Protein AF-A0A317UEW0-F1 (afdb_monomer)

Radius of gyration: 13.84 Å; Cα contacts (8 Å, |Δi|>4): 132; chain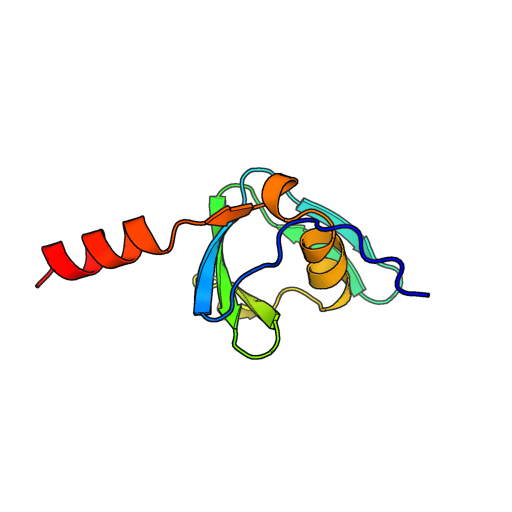s: 1; bounding box: 44×27×36 Å

Mean predicted aligned error: 6.74 Å

Secondary structure (DSSP, 8-state):
-------PPPPTT-EEEESS-EEEEETTTEEEEE-TT-EEEE-TTS-EEETTTTEEPPHHHHHHHHHSHHHHEEE-HHHHHHHHHHT-

Nearest PDB structures (foldseek):
  1x6b-assembly1_A  TM=4.608E-01  e=2.962E-01  Homo sapiens
  6a9c-assembly1_A  TM=5.542E-01  e=1.830E+00  Entamoeba histolytica
  5xgg-assembly6_F  TM=4.903E-01  e=1.627E+00  Entamoeba histolytica
  5xgg-assembly1_A  TM=5.047E-01  e=1.726E+00  Entamoeba histolytica
  2jxb-assembly1_A  TM=3.859E-01  e=1.941E+00  unclassified

Foldseek 3Di:
DDPDDDAPADDAQFKKFWQAWDWDQDPVPGIDIDHGGFIWHQHPVRWTAGPPVRDTDDPVSSVVCRSHVVNTIDGCRVVVVVVVVVVD

Solvent-accessible surface area (backbone atoms only — not comparable to full-atom values): 5265 Å² total; per-residue (Å²): 134,86,89,71,78,95,50,65,73,82,56,66,74,34,33,33,29,26,70,43,69,45,76,48,80,38,97,93,80,43,78,47,76,44,59,52,67,44,49,28,33,24,36,88,85,70,45,40,35,27,73,84,79,72,44,70,56,55,68,72,59,44,53,59,41,46,63,47,30,78,75,42,41,41,84,44,42,69,63,54,53,50,57,58,56,76,77,106

Sequence (88 aa):
MSLFGNFGCMECNHIYEFKCDFDAYLCGVGRVQVGKGAVCECRSNGSLYFLNSKNYLPYEAVQLIAANPVEYLNDITAMLQDIRKEKK

pLDDT: mean 84.48, std 16.86, range [32.44, 95.94]

Structure (mmCIF, N/CA/C/O backbone):
data_AF-A0A317UEW0-F1
#
_entry.id   AF-A0A317UEW0-F1
#
loop_
_atom_site.group_PDB
_atom_site.id
_atom_site.type_symbol
_atom_site.label_atom_id
_atom_site.label_alt_id
_atom_site.label_comp_id
_atom_site.label_asym_id
_atom_site.label_entity_id
_atom_site.label_seq_id
_atom_site.pdbx_PDB_ins_code
_atom_site.Cartn_x
_atom_site.Cartn_y
_atom_site.Cartn_z
_atom_site.occupancy
_atom_site.B_iso_or_equiv
_atom_site.auth_seq_id
_atom_site.auth_comp_id
_atom_site.auth_asym_id
_atom_site.auth_atom_id
_atom_site.pdbx_PDB_model_num
ATOM 1 N N . MET A 1 1 ? 29.229 6.070 -3.195 1.00 32.44 1 MET A N 1
ATOM 2 C CA . MET A 1 1 ? 28.607 7.342 -3.617 1.00 32.44 1 MET A CA 1
ATOM 3 C C . MET A 1 1 ? 27.112 7.112 -3.677 1.00 32.44 1 MET A C 1
ATOM 5 O O . MET A 1 1 ? 26.669 6.259 -4.432 1.00 32.44 1 MET A O 1
ATOM 9 N N . SER A 1 2 ? 26.380 7.768 -2.787 1.00 34.03 2 SER A N 1
ATOM 10 C CA . SER A 1 2 ? 24.953 7.566 -2.547 1.00 34.03 2 SER A CA 1
ATOM 11 C C . SER A 1 2 ? 24.129 8.203 -3.670 1.00 34.03 2 SER A C 1
ATOM 13 O O . SER A 1 2 ? 24.153 9.419 -3.826 1.00 34.03 2 SER A O 1
ATOM 15 N N . LEU A 1 3 ? 23.415 7.389 -4.452 1.00 36.91 3 LEU A N 1
ATOM 16 C CA . LEU A 1 3 ? 22.455 7.825 -5.476 1.00 36.91 3 LEU A CA 1
ATOM 17 C C . LEU A 1 3 ? 21.030 7.840 -4.906 1.00 36.91 3 LEU A C 1
ATOM 19 O O . LEU A 1 3 ? 20.137 7.193 -5.436 1.00 36.91 3 LEU A O 1
ATOM 23 N N . PHE A 1 4 ? 20.810 8.567 -3.815 1.00 39.94 4 PHE A N 1
ATOM 24 C CA . PHE A 1 4 ? 19.453 8.834 -3.343 1.00 39.94 4 PHE A CA 1
ATOM 25 C C . PHE A 1 4 ? 19.293 10.338 -3.196 1.00 39.94 4 PHE A C 1
ATOM 27 O O . PHE A 1 4 ? 19.541 10.929 -2.147 1.00 39.94 4 PHE A O 1
ATOM 34 N N . GLY A 1 5 ? 18.958 10.953 -4.333 1.00 34.22 5 GLY A N 1
ATOM 35 C CA . GLY A 1 5 ? 18.351 12.271 -4.360 1.00 34.22 5 GLY A CA 1
ATOM 36 C C . GLY A 1 5 ? 17.089 12.254 -3.503 1.00 34.22 5 GLY A C 1
ATOM 37 O O . GLY A 1 5 ? 16.357 11.270 -3.457 1.00 34.22 5 GLY A O 1
ATOM 38 N N . ASN A 1 6 ? 16.904 13.347 -2.785 1.00 42.97 6 ASN A N 1
ATOM 39 C CA . ASN A 1 6 ? 15.884 13.585 -1.783 1.00 42.97 6 ASN A CA 1
ATOM 40 C C . ASN A 1 6 ? 14.478 13.604 -2.430 1.00 42.97 6 ASN A C 1
ATOM 42 O O . ASN A 1 6 ? 13.994 14.664 -2.820 1.00 42.97 6 ASN A O 1
ATOM 46 N N . PHE A 1 7 ? 13.845 12.440 -2.592 1.00 40.38 7 PHE A N 1
ATOM 47 C CA . PHE A 1 7 ? 12.430 12.293 -2.953 1.00 40.38 7 PHE A CA 1
ATOM 48 C C . PHE A 1 7 ? 11.698 11.763 -1.717 1.00 40.38 7 PHE A C 1
ATOM 50 O O . PHE A 1 7 ? 12.177 10.823 -1.088 1.00 40.38 7 PHE A O 1
ATOM 57 N N . GLY A 1 8 ? 10.619 12.444 -1.310 1.00 52.88 8 GLY A N 1
ATOM 58 C CA . GLY A 1 8 ? 10.000 12.301 0.014 1.00 52.88 8 GLY A CA 1
ATOM 59 C C . GLY A 1 8 ? 9.819 10.845 0.433 1.00 52.88 8 GLY A C 1
ATOM 60 O O . GLY A 1 8 ? 9.328 10.041 -0.342 1.00 52.88 8 GLY A O 1
ATOM 61 N N . CYS A 1 9 ? 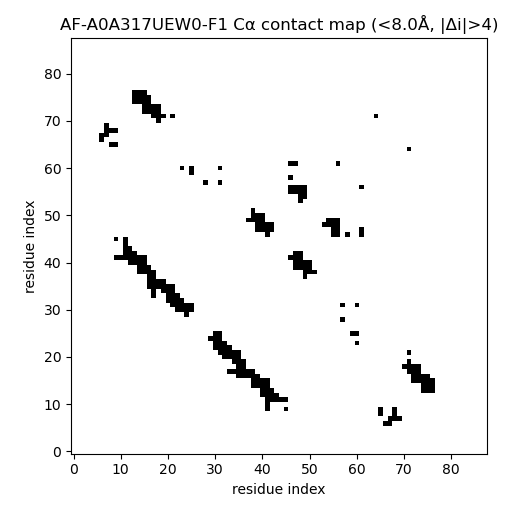10.247 10.489 1.638 1.00 66.75 9 CYS A N 1
ATOM 62 C CA . CYS A 1 9 ? 10.043 9.151 2.174 1.00 66.75 9 CYS A CA 1
ATOM 63 C C . CYS A 1 9 ? 8.609 9.001 2.699 1.00 66.75 9 CYS A C 1
ATOM 65 O O . CYS A 1 9 ? 8.031 9.947 3.232 1.00 66.75 9 CYS A O 1
ATOM 67 N N . MET A 1 10 ? 8.032 7.804 2.569 1.00 85.88 10 MET A N 1
ATOM 68 C CA . MET A 1 10 ? 6.839 7.452 3.341 1.00 85.88 10 MET A CA 1
ATOM 69 C C . MET A 1 10 ? 7.224 7.333 4.819 1.00 85.88 10 MET A C 1
A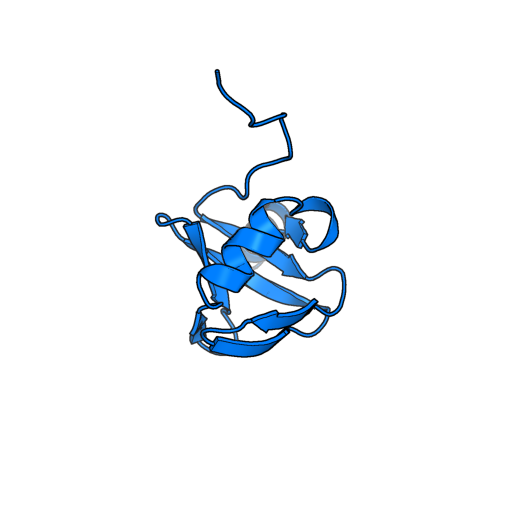TOM 71 O O . MET A 1 10 ? 8.122 6.567 5.169 1.00 85.88 10 MET A O 1
ATOM 75 N N . GLU A 1 11 ? 6.534 8.073 5.676 1.00 88.31 11 GLU A N 1
ATOM 76 C CA . GLU A 1 11 ? 6.731 8.070 7.122 1.00 88.31 11 GLU A CA 1
ATOM 77 C C . GLU A 1 11 ? 6.068 6.844 7.758 1.00 88.31 11 GLU A C 1
ATOM 79 O O . GLU A 1 11 ? 4.972 6.417 7.383 1.00 88.31 11 GLU A O 1
ATOM 84 N N . CYS A 1 12 ? 6.739 6.250 8.742 1.00 89.12 12 CYS A N 1
ATOM 85 C CA . CYS A 1 12 ? 6.207 5.092 9.455 1.00 89.12 12 CYS A CA 1
ATOM 86 C C . CYS A 1 12 ? 5.043 5.491 10.373 1.00 89.12 12 CYS A C 1
ATOM 88 O O . CYS A 1 12 ? 5.075 6.519 11.043 1.00 89.12 12 CYS A O 1
ATOM 90 N N . ASN A 1 13 ? 4.045 4.615 10.473 1.00 89.19 13 ASN A N 1
ATOM 91 C CA . ASN A 1 13 ? 2.788 4.795 11.211 1.00 89.19 13 ASN A CA 1
ATOM 92 C C . ASN A 1 13 ? 1.904 5.943 10.694 1.00 89.19 13 ASN A C 1
ATOM 94 O O . ASN A 1 13 ? 0.974 6.365 11.385 1.00 89.19 13 ASN A O 1
ATOM 98 N N . HIS A 1 14 ? 2.177 6.437 9.486 1.00 93.31 14 HIS A N 1
ATOM 99 C CA . HIS A 1 14 ? 1.320 7.393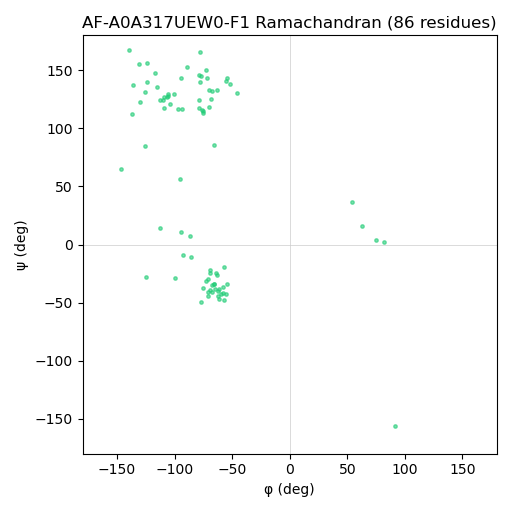 8.800 1.00 93.31 14 HIS A CA 1
ATOM 100 C C . HIS A 1 14 ? 0.267 6.674 7.960 1.00 93.31 14 HIS A C 1
ATOM 102 O O . HIS A 1 14 ? 0.450 5.536 7.512 1.00 93.31 14 HIS A O 1
ATOM 108 N N . ILE A 1 15 ? -0.861 7.351 7.772 1.00 94.06 15 ILE A N 1
ATOM 109 C CA . ILE A 1 15 ? -1.980 6.871 6.973 1.00 94.06 15 ILE A CA 1
ATOM 110 C C . ILE A 1 15 ? -2.013 7.663 5.674 1.00 94.06 15 ILE A C 1
ATOM 112 O O . ILE A 1 15 ? -2.065 8.893 5.677 1.00 94.06 15 ILE A O 1
ATOM 116 N N . TYR A 1 16 ? -2.023 6.927 4.572 1.00 94.75 16 TYR A N 1
ATOM 117 C CA . TYR A 1 16 ? -1.998 7.455 3.225 1.00 94.75 16 TYR A CA 1
ATOM 118 C C . TYR A 1 16 ? -3.265 7.087 2.462 1.00 94.75 16 TYR A C 1
ATOM 120 O O . TYR A 1 16 ? -3.836 6.011 2.648 1.00 94.75 16 TYR A O 1
ATOM 128 N N . GLU A 1 17 ? -3.678 7.977 1.571 1.00 95.12 17 GLU A N 1
ATOM 129 C CA . GLU A 1 17 ? -4.729 7.743 0.586 1.00 95.12 17 GLU A CA 1
ATOM 130 C C . GLU A 1 17 ? -4.141 7.794 -0.827 1.00 95.12 17 GLU A C 1
ATOM 132 O O . GLU A 1 17 ? -3.379 8.703 -1.158 1.00 95.12 17 GLU A O 1
ATOM 137 N N . PHE A 1 18 ? -4.518 6.842 -1.680 1.00 95.12 18 PHE A N 1
ATOM 138 C CA . PHE A 1 18 ? -4.117 6.831 -3.085 1.00 95.12 18 PHE A CA 1
ATOM 139 C C . PHE A 1 18 ? -4.809 7.953 -3.880 1.00 95.12 18 PHE A C 1
ATOM 141 O O . PHE A 1 18 ? -6.033 7.967 -4.029 1.00 95.12 18 PHE A O 1
ATOM 148 N N . LYS A 1 19 ? -4.018 8.877 -4.439 1.00 94.94 19 LYS A N 1
ATOM 149 C CA . LYS A 1 19 ? -4.461 10.016 -5.270 1.00 94.94 19 LYS A CA 1
ATOM 150 C C . LYS A 1 19 ? -5.038 9.594 -6.619 1.00 94.94 19 LYS A C 1
ATOM 152 O O . LYS A 1 19 ? -5.942 10.248 -7.148 1.00 94.94 19 LYS A O 1
ATOM 157 N N . CYS A 1 20 ? -4.485 8.530 -7.183 1.00 94.31 20 CYS A N 1
ATOM 158 C CA . CYS A 1 20 ? -4.788 7.988 -8.499 1.00 94.31 20 CYS A CA 1
ATOM 159 C C . CYS A 1 20 ? -4.809 6.458 -8.441 1.00 94.31 20 CYS A C 1
ATOM 161 O O . CYS A 1 20 ? -4.389 5.858 -7.449 1.00 94.31 20 CYS A O 1
ATOM 163 N N . ASP A 1 21 ? -5.324 5.837 -9.498 1.00 94.81 21 ASP A N 1
ATOM 164 C CA . ASP A 1 21 ? -5.242 4.392 -9.658 1.00 94.81 21 ASP A CA 1
ATOM 165 C C . ASP A 1 21 ? -3.782 3.976 -9.875 1.00 94.81 21 ASP A C 1
ATOM 167 O O . ASP A 1 21 ? -3.070 4.549 -10.701 1.00 94.81 21 ASP A O 1
ATOM 171 N N . PHE A 1 22 ? -3.340 2.966 -9.134 1.00 94.31 22 PHE A N 1
ATOM 172 C CA . PHE A 1 22 ? -2.040 2.331 -9.309 1.00 94.31 22 PHE A CA 1
ATOM 173 C C . PHE A 1 22 ? -2.247 0.987 -10.002 1.00 94.31 22 PHE A C 1
ATOM 175 O O . PHE A 1 22 ? -2.950 0.126 -9.479 1.00 94.31 22 PHE A O 1
ATOM 182 N N . ASP A 1 23 ? -1.635 0.801 -11.168 1.00 94.88 23 ASP A N 1
ATOM 183 C CA . ASP A 1 23 ? -1.687 -0.442 -11.938 1.00 94.88 23 ASP A CA 1
ATOM 184 C C . ASP A 1 23 ? -0.291 -0.752 -12.470 1.00 94.88 23 ASP A C 1
ATOM 186 O O . ASP A 1 23 ? 0.250 -0.021 -13.301 1.00 94.88 23 ASP A O 1
ATOM 190 N N . ALA A 1 24 ? 0.313 -1.819 -11.957 1.00 93.06 24 ALA A N 1
ATOM 191 C CA . ALA A 1 24 ? 1.660 -2.221 -12.324 1.00 93.06 24 ALA A CA 1
ATOM 192 C C . ALA A 1 24 ? 1.729 -3.730 -12.548 1.00 93.06 24 ALA A C 1
ATOM 194 O O . ALA A 1 24 ? 1.199 -4.517 -11.764 1.00 93.06 24 ALA A O 1
ATOM 195 N N . TYR A 1 25 ? 2.434 -4.143 -13.601 1.00 94.62 25 TYR A N 1
ATOM 196 C CA . TYR A 1 25 ? 2.784 -5.543 -13.814 1.00 94.62 25 TYR A CA 1
ATOM 197 C C . TYR A 1 25 ? 4.199 -5.806 -13.298 1.00 94.62 25 TYR A C 1
ATOM 199 O O . TYR A 1 25 ? 5.168 -5.240 -13.800 1.00 94.62 25 TYR A O 1
ATOM 207 N N . LEU A 1 26 ? 4.317 -6.668 -12.292 1.00 92.19 26 LEU A N 1
ATOM 208 C CA . LEU A 1 26 ? 5.567 -6.974 -11.603 1.00 92.19 26 LEU A CA 1
ATOM 209 C C . LEU A 1 26 ? 5.958 -8.419 -11.900 1.00 92.19 26 LEU A C 1
ATOM 211 O O . LEU A 1 26 ? 5.187 -9.335 -11.626 1.00 92.19 26 LEU A O 1
ATOM 215 N N . CYS A 1 27 ? 7.164 -8.648 -12.420 1.00 86.25 27 CYS A N 1
ATOM 216 C CA . CYS A 1 27 ? 7.584 -9.971 -12.902 1.00 86.25 27 CYS A CA 1
ATOM 217 C C . CYS A 1 27 ? 7.448 -11.103 -11.863 1.00 86.25 27 CYS A C 1
ATOM 219 O O . CYS A 1 27 ? 7.148 -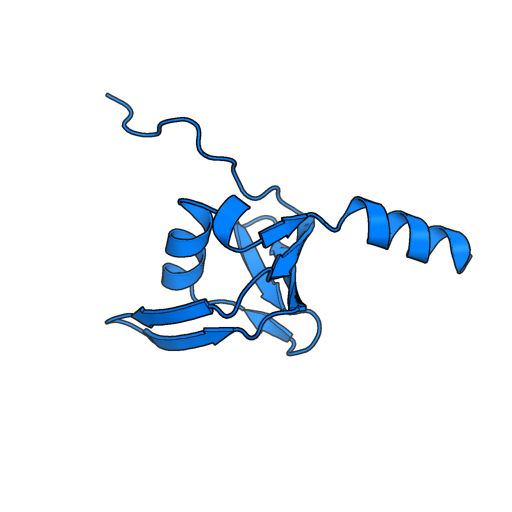12.229 -12.246 1.00 86.25 27 CYS A O 1
ATOM 221 N N . GLY A 1 28 ? 7.657 -10.818 -10.571 1.00 87.50 28 GLY A N 1
ATOM 222 C CA . GLY A 1 28 ? 7.577 -11.807 -9.483 1.00 87.50 28 GLY A CA 1
ATOM 223 C C . GLY A 1 28 ? 6.215 -11.921 -8.789 1.00 87.50 28 GLY A C 1
ATOM 224 O O . GLY A 1 28 ? 6.023 -12.827 -7.985 1.00 87.50 28 GLY A O 1
ATOM 225 N N . VAL A 1 29 ? 5.274 -11.019 -9.083 1.00 90.00 29 VAL A N 1
ATOM 226 C CA . VAL A 1 29 ? 3.995 -10.898 -8.351 1.00 90.00 29 VAL A CA 1
ATOM 227 C C . VAL A 1 29 ? 2.785 -10.987 -9.288 1.00 90.00 29 VAL A C 1
ATOM 229 O O . VAL A 1 29 ? 1.715 -11.434 -8.884 1.00 90.00 29 VAL A O 1
ATOM 232 N N . GLY A 1 30 ? 2.942 -10.596 -10.552 1.00 93.25 30 GLY A N 1
ATOM 233 C CA . GLY A 1 30 ? 1.856 -10.410 -11.508 1.00 93.25 30 GLY A CA 1
ATOM 234 C C . GLY A 1 30 ? 1.336 -8.971 -11.512 1.00 93.25 30 GLY A C 1
ATOM 235 O O . GLY A 1 30 ? 2.053 -8.029 -11.171 1.00 93.25 30 GLY A O 1
ATOM 236 N N . ARG A 1 31 ? 0.083 -8.787 -11.938 1.00 94.69 31 ARG A N 1
ATOM 237 C CA . ARG A 1 31 ? -0.562 -7.469 -11.983 1.00 94.69 31 ARG A CA 1
ATOM 238 C C . ARG A 1 31 ? -1.038 -7.063 -10.588 1.00 94.69 31 ARG A C 1
ATOM 240 O O . ARG A 1 31 ? -1.829 -7.775 -9.976 1.00 94.69 31 ARG A O 1
ATOM 247 N N . VAL A 1 32 ? -0.599 -5.902 -10.118 1.00 94.88 32 VAL A N 1
ATOM 248 C CA . VAL A 1 32 ? -1.030 -5.280 -8.864 1.00 94.88 32 VAL A CA 1
ATOM 249 C C . VAL A 1 32 ? -1.856 -4.052 -9.203 1.00 94.88 32 VAL A C 1
ATOM 251 O O . VAL A 1 32 ? -1.376 -3.166 -9.905 1.00 94.88 32 VAL A O 1
ATOM 254 N N . GLN A 1 33 ? -3.085 -4.005 -8.692 1.00 94.81 33 GLN A N 1
ATOM 255 C CA . GLN A 1 33 ? -4.004 -2.893 -8.903 1.00 94.81 33 GLN A CA 1
ATOM 256 C C . GLN A 1 33 ? -4.493 -2.345 -7.565 1.00 94.81 33 GLN A C 1
ATOM 258 O O . GLN A 1 33 ? -4.940 -3.103 -6.703 1.00 94.81 33 GLN A O 1
ATOM 263 N N . VAL A 1 34 ? -4.433 -1.028 -7.403 1.00 94.81 34 VAL A N 1
ATOM 264 C CA . VAL A 1 34 ? -4.984 -0.303 -6.259 1.00 94.81 34 VAL A CA 1
ATOM 265 C C . VAL A 1 34 ? -5.822 0.842 -6.801 1.00 94.81 34 VAL A C 1
ATOM 267 O O . VAL A 1 34 ? -5.330 1.668 -7.563 1.00 94.81 34 VAL A O 1
ATOM 270 N N . GLY A 1 35 ? -7.096 0.877 -6.421 1.00 94.69 35 GLY A N 1
ATOM 271 C CA . GLY A 1 35 ? -8.001 1.936 -6.855 1.00 94.69 35 GLY A CA 1
ATOM 272 C C . GLY A 1 35 ? -7.710 3.269 -6.169 1.00 94.69 35 GLY A C 1
ATOM 273 O O . GLY A 1 35 ? -7.291 3.308 -5.006 1.00 94.69 35 GLY A O 1
ATOM 274 N N . LYS A 1 36 ? -8.005 4.366 -6.865 1.00 95.62 36 LYS A N 1
ATOM 275 C CA . LYS A 1 36 ? -8.027 5.710 -6.281 1.00 95.62 36 LYS A CA 1
ATOM 276 C C . LYS A 1 36 ? -8.905 5.754 -5.022 1.00 95.62 36 LYS A C 1
ATOM 278 O O . LYS A 1 36 ? -10.001 5.197 -4.995 1.00 95.62 36 LYS A O 1
ATOM 283 N N . GLY A 1 37 ? -8.437 6.453 -3.988 1.00 94.12 37 GLY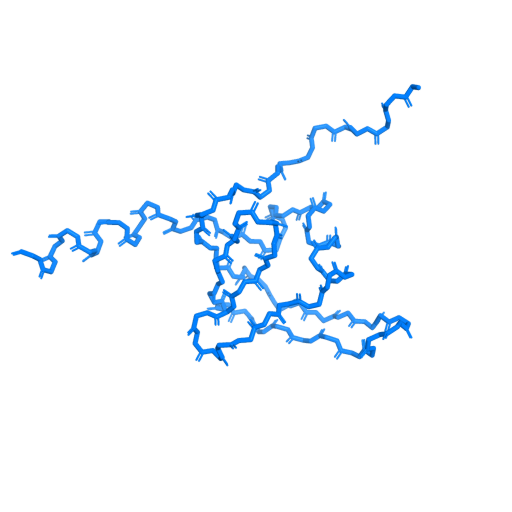 A N 1
ATOM 284 C CA . GLY A 1 37 ? -9.116 6.567 -2.694 1.00 94.12 37 GLY A CA 1
ATOM 285 C C . GLY A 1 37 ? -8.884 5.375 -1.761 1.00 94.12 37 GLY A C 1
ATOM 286 O O . GLY A 1 37 ? -9.428 5.336 -0.658 1.00 94.12 37 GLY A O 1
ATOM 287 N N . ALA A 1 38 ? -8.081 4.385 -2.164 1.00 94.81 38 ALA A N 1
ATOM 288 C CA . ALA A 1 38 ? -7.671 3.328 -1.252 1.00 94.81 38 ALA A CA 1
ATOM 289 C C . ALA A 1 38 ? -6.836 3.912 -0.106 1.00 94.81 38 ALA A C 1
ATOM 291 O O . ALA A 1 38 ? -5.905 4.683 -0.334 1.00 94.81 38 ALA A O 1
ATOM 292 N N . VAL A 1 39 ? -7.155 3.510 1.125 1.00 94.81 39 VAL A N 1
ATOM 293 C CA . VAL A 1 39 ? -6.459 3.966 2.332 1.00 94.81 39 VAL A CA 1
ATOM 294 C C . VAL A 1 39 ? -5.560 2.858 2.866 1.00 94.81 39 VAL A C 1
ATOM 296 O O . VAL A 1 39 ? -6.015 1.732 3.111 1.00 94.81 39 VAL A O 1
ATOM 299 N N . C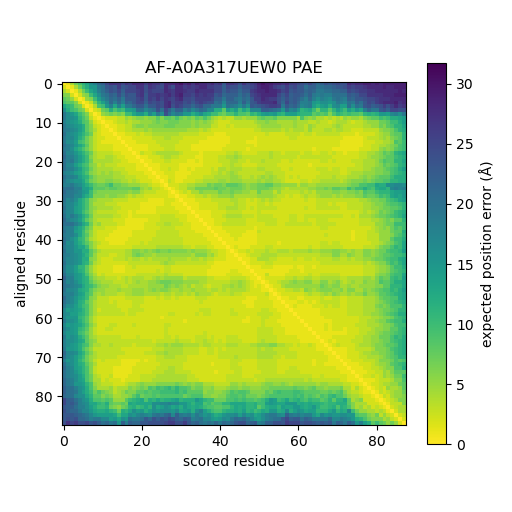YS A 1 40 ? -4.291 3.185 3.085 1.00 94.75 40 CYS A N 1
ATOM 300 C CA . CYS A 1 40 ? -3.301 2.290 3.663 1.00 94.75 40 CYS A CA 1
ATOM 301 C C . CYS A 1 40 ? -2.526 2.957 4.800 1.00 94.75 40 CYS A C 1
ATOM 303 O O . CYS A 1 40 ? -2.402 4.172 4.882 1.00 94.75 40 CYS A O 1
ATOM 305 N N . GLU A 1 41 ? -2.004 2.137 5.700 1.00 94.81 41 GLU A N 1
ATOM 306 C CA . GLU A 1 41 ? -1.092 2.551 6.757 1.00 94.81 41 GLU A CA 1
ATOM 307 C C . GLU A 1 41 ? 0.320 2.089 6.395 1.00 94.81 41 GLU A C 1
ATOM 309 O O . GLU A 1 41 ? 0.525 0.910 6.090 1.00 94.81 41 GLU A O 1
ATOM 314 N N . CYS A 1 42 ? 1.292 2.997 6.453 1.00 94.38 42 CYS A N 1
ATOM 315 C CA . CYS A 1 42 ? 2.700 2.634 6.395 1.00 94.38 42 CYS A CA 1
ATOM 316 C C . CYS A 1 42 ? 3.107 2.050 7.748 1.00 94.38 42 CYS A C 1
ATOM 318 O O . CYS A 1 42 ? 3.092 2.736 8.766 1.00 94.38 42 CYS A O 1
ATOM 320 N N . ARG A 1 43 ? 3.434 0.763 7.794 1.00 92.56 43 ARG A N 1
ATOM 321 C CA . ARG A 1 43 ? 3.871 0.086 9.019 1.00 92.56 43 ARG A CA 1
ATOM 322 C C . ARG A 1 43 ? 5.329 0.414 9.332 1.00 92.56 43 ARG A C 1
ATOM 324 O O . ARG A 1 43 ? 6.080 0.858 8.472 1.00 92.56 43 ARG A O 1
ATOM 331 N N . SER A 1 44 ? 5.760 0.108 10.554 1.00 88.50 44 SER A N 1
ATOM 332 C CA . SER A 1 44 ? 7.140 0.323 11.024 1.00 88.50 44 SER A CA 1
ATOM 333 C C . SER A 1 44 ? 8.230 -0.367 10.191 1.00 88.50 44 SER A C 1
ATOM 335 O O . SER A 1 44 ? 9.392 0.013 10.272 1.00 88.50 44 SER A O 1
ATOM 337 N N . ASN A 1 45 ? 7.876 -1.375 9.393 1.00 84.81 45 ASN A N 1
ATOM 338 C CA . ASN A 1 45 ? 8.776 -2.054 8.458 1.00 84.81 45 ASN A CA 1
ATOM 339 C C . ASN A 1 45 ? 8.715 -1.483 7.025 1.00 84.81 45 ASN A C 1
ATOM 341 O O . ASN A 1 45 ? 9.207 -2.124 6.099 1.00 84.81 45 ASN A O 1
ATOM 345 N N . GLY A 1 46 ? 8.059 -0.336 6.824 1.00 86.19 46 GLY A N 1
ATOM 346 C CA . GLY A 1 46 ? 7.867 0.299 5.519 1.00 86.19 46 GLY A CA 1
ATOM 347 C C . GLY A 1 46 ? 6.823 -0.371 4.622 1.00 86.19 46 GLY A C 1
ATOM 348 O O . GLY A 1 46 ? 6.658 0.042 3.479 1.00 86.19 46 GLY A O 1
ATOM 349 N N . SER A 1 47 ? 6.116 -1.406 5.093 1.00 91.88 47 SER A N 1
ATOM 350 C CA . SER A 1 47 ? 5.049 -2.040 4.307 1.00 91.88 47 SER A CA 1
ATOM 351 C C . SER A 1 47 ? 3.772 -1.201 4.313 1.00 91.88 47 SER A C 1
ATOM 353 O O . SER A 1 47 ? 3.418 -0.601 5.327 1.00 91.88 47 SER A O 1
ATOM 355 N N . LEU A 1 48 ? 3.046 -1.197 3.193 1.00 94.06 48 LEU A N 1
ATOM 356 C CA . LEU A 1 48 ? 1.737 -0.553 3.096 1.00 94.06 48 LEU A CA 1
ATOM 357 C C . LEU A 1 48 ? 0.634 -1.572 3.377 1.00 94.06 48 LEU A C 1
ATOM 359 O O . LEU A 1 48 ? 0.470 -2.546 2.641 1.00 94.06 48 LEU A O 1
ATOM 363 N N . TYR A 1 49 ? -0.124 -1.341 4.444 1.00 95.94 49 TYR A N 1
ATOM 364 C CA . TYR A 1 49 ? -1.217 -2.201 4.884 1.00 95.94 49 TYR A CA 1
ATOM 365 C C . TYR A 1 49 ? -2.570 -1.535 4.638 1.00 95.94 49 TYR A C 1
ATOM 367 O O . TYR A 1 49 ? -2.872 -0.496 5.225 1.00 95.94 49 TYR A O 1
ATOM 375 N N . PHE A 1 50 ? -3.414 -2.133 3.802 1.00 94.62 50 PHE A N 1
ATOM 376 C CA . PHE A 1 50 ? -4.742 -1.605 3.504 1.00 94.62 50 PHE A CA 1
ATOM 377 C C . PHE A 1 50 ? -5.727 -1.934 4.623 1.00 94.62 50 PHE A C 1
ATOM 379 O O . PHE A 1 50 ? -6.042 -3.098 4.879 1.00 94.62 50 PHE A O 1
ATOM 386 N N . LEU A 1 51 ? -6.265 -0.895 5.264 1.00 86.81 51 LEU A N 1
ATOM 387 C CA . LEU A 1 51 ? -7.136 -1.046 6.434 1.00 86.81 51 LEU A CA 1
ATOM 388 C C . LEU A 1 51 ? -8.467 -1.732 6.093 1.00 86.81 51 LEU A C 1
ATOM 390 O O . LEU A 1 51 ? -8.986 -2.492 6.908 1.00 86.81 51 LEU A O 1
ATOM 394 N N . ASN A 1 52 ? -8.999 -1.488 4.890 1.00 87.88 52 ASN A N 1
ATOM 395 C CA . ASN A 1 52 ? -10.290 -2.031 4.463 1.00 87.88 52 ASN A CA 1
ATOM 396 C C . ASN A 1 52 ? -10.201 -3.513 4.060 1.00 87.88 52 ASN A C 1
ATOM 398 O O . ASN A 1 52 ? -10.978 -4.339 4.530 1.00 87.88 52 ASN A O 1
ATOM 402 N N . SER A 1 53 ? -9.231 -3.865 3.210 1.00 88.75 53 SER A N 1
ATOM 403 C CA . SER A 1 53 ? -9.068 -5.234 2.699 1.00 88.75 53 SER A CA 1
ATOM 404 C C . SER A 1 53 ? -8.249 -6.142 3.617 1.00 88.75 53 SER A C 1
ATOM 406 O O . SER A 1 53 ? -8.214 -7.349 3.392 1.00 88.75 53 SER A O 1
ATOM 408 N N . LYS A 1 54 ? -7.598 -5.582 4.647 1.00 90.19 54 LYS A N 1
ATOM 409 C CA . LYS A 1 54 ? -6.686 -6.294 5.557 1.00 90.19 54 LYS A CA 1
ATOM 410 C C . LYS A 1 54 ? -5.571 -7.038 4.818 1.00 90.19 54 LYS A C 1
ATOM 412 O O . LYS A 1 54 ? -5.179 -8.134 5.212 1.00 90.19 54 LYS A O 1
ATOM 417 N N . ASN A 1 55 ? -5.074 -6.438 3.738 1.00 93.25 55 ASN A N 1
ATOM 418 C CA . ASN A 1 55 ? -4.021 -7.008 2.910 1.00 93.25 55 ASN A CA 1
ATOM 419 C C . ASN A 1 55 ? -2.829 -6.052 2.797 1.00 93.25 55 ASN A C 1
ATOM 421 O O . ASN A 1 55 ? -2.971 -4.838 2.958 1.00 93.25 55 ASN A O 1
ATOM 425 N N . TYR A 1 56 ? -1.660 -6.611 2.510 1.00 94.31 56 TYR A N 1
ATOM 426 C CA . TYR A 1 56 ? -0.437 -5.859 2.276 1.00 94.31 56 TYR A CA 1
ATOM 427 C C . TYR A 1 56 ? -0.231 -5.614 0.789 1.00 94.31 56 TYR A C 1
ATOM 429 O O . TYR A 1 56 ? -0.510 -6.477 -0.046 1.00 94.31 56 TYR A O 1
ATOM 437 N N . LEU A 1 57 ? 0.302 -4.440 0.468 1.00 94.06 57 LEU A N 1
ATOM 438 C CA . LEU A 1 57 ? 0.844 -4.203 -0.854 1.00 94.06 57 LEU A CA 1
ATOM 439 C C . LEU A 1 57 ? 2.144 -5.016 -1.017 1.00 94.06 57 LEU A C 1
ATOM 441 O O . LEU A 1 57 ? 2.990 -4.976 -0.117 1.00 94.06 57 LEU A O 1
ATOM 445 N N . PRO A 1 58 ? 2.326 -5.737 -2.137 1.00 94.56 58 PRO A N 1
ATOM 446 C CA . PRO A 1 58 ? 3.563 -6.456 -2.423 1.00 94.56 58 PRO A CA 1
ATOM 447 C C . PRO A 1 58 ? 4.788 -5.544 -2.351 1.00 94.56 58 PRO A C 1
ATOM 449 O O . PRO A 1 58 ? 4.724 -4.378 -2.745 1.00 94.56 58 PRO A O 1
ATOM 452 N N . TYR A 1 59 ? 5.906 -6.076 -1.858 1.00 91.31 59 TYR A N 1
ATOM 453 C CA . TYR A 1 59 ? 7.113 -5.294 -1.578 1.00 91.31 59 TYR A CA 1
ATOM 454 C C . TYR A 1 59 ? 7.611 -4.523 -2.807 1.00 91.31 59 TYR A C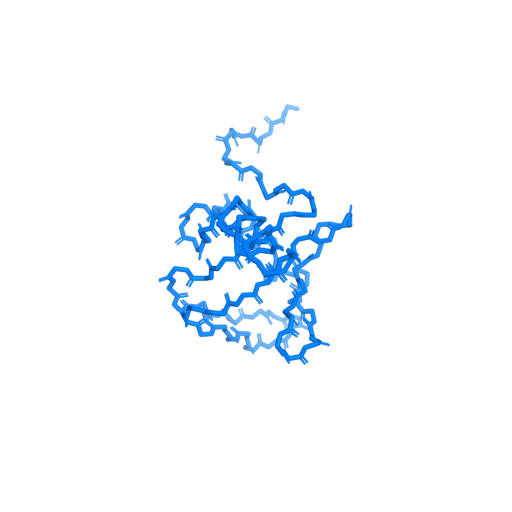 1
ATOM 456 O O . TYR A 1 59 ? 7.923 -3.340 -2.716 1.00 91.31 59 TYR A O 1
ATOM 464 N N . GLU A 1 60 ? 7.607 -5.156 -3.974 1.00 91.25 60 GLU A N 1
ATOM 465 C CA . GLU A 1 60 ? 8.024 -4.562 -5.241 1.00 91.25 60 GLU A CA 1
ATOM 466 C C . GLU A 1 60 ? 7.146 -3.363 -5.630 1.00 91.25 60 GLU A C 1
ATOM 468 O O . GLU A 1 60 ? 7.658 -2.347 -6.097 1.00 91.25 60 GLU A O 1
ATOM 473 N N . ALA A 1 61 ? 5.835 -3.436 -5.381 1.00 92.88 61 ALA A N 1
ATOM 474 C CA . ALA A 1 61 ? 4.928 -2.309 -5.596 1.00 92.88 61 ALA A CA 1
ATOM 475 C C . ALA A 1 61 ? 5.180 -1.183 -4.583 1.00 92.88 61 ALA A C 1
ATOM 477 O O . ALA A 1 61 ? 5.170 -0.011 -4.953 1.00 92.88 61 ALA A O 1
ATOM 478 N N . VAL A 1 62 ? 5.458 -1.525 -3.320 1.00 93.25 62 VAL A N 1
ATOM 479 C CA . VAL A 1 62 ? 5.830 -0.538 -2.295 1.00 93.25 62 VAL A CA 1
ATOM 480 C C . VAL A 1 62 ? 7.094 0.215 -2.705 1.00 93.25 62 VAL A C 1
ATOM 482 O O . VAL A 1 62 ? 7.126 1.433 -2.572 1.00 93.25 62 VAL A O 1
ATOM 485 N N . GLN A 1 63 ? 8.109 -0.469 -3.242 1.00 90.88 63 GLN A N 1
ATOM 486 C CA . GLN A 1 63 ? 9.343 0.172 -3.713 1.00 90.88 63 GLN A CA 1
ATOM 487 C C . GLN A 1 63 ? 9.088 1.152 -4.868 1.00 90.88 63 GLN A C 1
ATOM 489 O O . GLN A 1 63 ? 9.657 2.242 -4.872 1.00 90.88 63 GLN A O 1
ATOM 494 N N . LEU A 1 64 ? 8.204 0.807 -5.812 1.00 91.50 64 LEU A N 1
ATOM 495 C CA . LEU A 1 64 ? 7.820 1.718 -6.899 1.00 91.50 64 LEU A CA 1
ATOM 496 C C . LEU A 1 64 ? 7.152 2.987 -6.369 1.00 91.50 64 LEU A C 1
ATOM 498 O O . LEU A 1 64 ? 7.495 4.089 -6.790 1.00 91.50 64 LEU A O 1
ATOM 502 N N . ILE A 1 65 ? 6.234 2.837 -5.416 1.00 91.94 65 ILE A N 1
ATOM 503 C CA . ILE A 1 65 ? 5.562 3.979 -4.793 1.00 91.94 65 ILE A CA 1
ATOM 504 C C . ILE A 1 65 ? 6.555 4.797 -3.962 1.00 91.94 65 ILE A C 1
ATOM 506 O O . ILE A 1 65 ? 6.534 6.021 -4.022 1.00 91.94 65 ILE A O 1
ATOM 510 N N . ALA A 1 66 ? 7.453 4.141 -3.224 1.00 89.81 66 ALA A N 1
ATOM 511 C CA . ALA A 1 66 ? 8.459 4.789 -2.383 1.00 89.81 66 ALA A CA 1
ATOM 512 C C . ALA A 1 66 ? 9.466 5.622 -3.173 1.00 89.81 66 ALA A C 1
ATOM 514 O O . ALA A 1 66 ? 10.028 6.559 -2.616 1.00 89.81 66 ALA A O 1
ATOM 515 N N . ALA A 1 67 ? 9.680 5.314 -4.454 1.00 89.19 67 ALA A N 1
ATOM 516 C CA . ALA A 1 67 ? 10.521 6.135 -5.312 1.00 89.19 67 ALA A CA 1
ATOM 517 C C . ALA A 1 67 ? 9.918 7.531 -5.555 1.00 89.19 67 ALA A C 1
ATOM 519 O O . ALA A 1 67 ? 10.673 8.492 -5.644 1.00 89.19 67 ALA A O 1
ATOM 520 N N . ASN A 1 68 ? 8.583 7.649 -5.628 1.00 88.62 68 ASN A N 1
ATOM 521 C CA . ASN A 1 68 ? 7.865 8.907 -5.872 1.00 88.62 68 ASN A CA 1
ATOM 522 C C . ASN A 1 68 ? 6.508 8.956 -5.134 1.00 88.62 68 ASN A C 1
ATOM 524 O O . ASN A 1 68 ? 5.453 9.026 -5.768 1.00 88.62 68 ASN A O 1
ATOM 528 N N . PRO A 1 69 ? 6.466 8.960 -3.792 1.00 90.31 69 PRO A N 1
ATOM 529 C CA . PRO A 1 69 ? 5.200 8.786 -3.081 1.00 90.31 69 PRO A CA 1
ATOM 530 C C . PRO A 1 69 ? 4.270 9.984 -3.234 1.00 90.31 69 PRO A C 1
ATOM 532 O O . PRO A 1 69 ? 3.061 9.818 -3.162 1.00 90.31 69 PRO A O 1
ATOM 535 N N . VAL A 1 70 ? 4.796 11.181 -3.511 1.00 90.19 70 VAL A N 1
ATOM 536 C CA . VAL A 1 70 ? 3.977 12.380 -3.759 1.00 90.19 70 VAL A CA 1
ATOM 537 C C . VAL A 1 70 ? 3.099 12.225 -5.008 1.00 90.19 70 VAL A C 1
ATOM 539 O O . VAL A 1 70 ? 2.035 12.838 -5.071 1.00 90.19 70 VAL A O 1
ATOM 542 N N . GLU A 1 71 ? 3.501 11.400 -5.974 1.00 91.06 71 GLU A N 1
ATOM 543 C CA . GLU A 1 71 ? 2.715 11.118 -7.179 1.00 91.06 71 GLU A CA 1
ATOM 544 C C . GLU A 1 71 ? 1.486 10.256 -6.857 1.00 91.06 71 GLU A C 1
ATOM 546 O O . GLU A 1 71 ? 0.386 10.534 -7.335 1.00 91.06 71 GLU A O 1
ATOM 551 N N . TYR A 1 72 ? 1.655 9.265 -5.978 1.00 92.12 72 TYR A N 1
ATOM 552 C CA . TYR A 1 72 ? 0.636 8.250 -5.708 1.00 92.12 72 TYR A CA 1
ATOM 553 C C . TYR A 1 72 ? -0.177 8.505 -4.439 1.00 92.12 72 TYR A C 1
ATOM 555 O O . TYR A 1 72 ? -1.331 8.093 -4.375 1.00 92.12 72 TYR A O 1
ATOM 563 N N . LEU A 1 73 ? 0.388 9.167 -3.428 1.00 94.50 73 LEU A N 1
ATOM 564 C CA . LEU A 1 73 ? -0.145 9.199 -2.066 1.00 94.50 73 LEU A CA 1
ATOM 565 C C . LEU A 1 73 ? -0.395 10.625 -1.552 1.00 94.50 73 LEU A C 1
ATOM 567 O O . LEU A 1 73 ? 0.396 11.550 -1.759 1.00 94.50 73 LEU A O 1
ATOM 571 N N . ASN A 1 74 ? -1.509 10.783 -0.839 1.00 94.50 74 ASN A N 1
ATOM 572 C CA . ASN A 1 74 ? -1.810 11.883 0.077 1.00 94.50 74 ASN A CA 1
ATOM 573 C C . ASN A 1 74 ? -1.558 11.414 1.511 1.00 94.50 74 ASN A C 1
ATOM 575 O O . ASN A 1 74 ? -2.106 10.387 1.903 1.00 94.50 74 ASN A O 1
ATOM 579 N N . ASP A 1 75 ? -0.800 12.167 2.309 1.00 93.56 75 ASP A N 1
ATOM 580 C CA . ASP A 1 75 ? -0.756 11.941 3.757 1.00 93.56 75 ASP A CA 1
ATOM 581 C C . ASP A 1 75 ? -2.031 12.504 4.397 1.00 93.56 75 ASP A C 1
ATOM 583 O O . ASP A 1 75 ? -2.277 13.710 4.356 1.00 93.56 75 ASP A O 1
ATOM 587 N N . ILE A 1 76 ? -2.847 11.622 4.971 1.00 93.38 76 ILE A N 1
ATOM 588 C CA . ILE A 1 76 ? -4.113 11.968 5.631 1.00 93.38 76 ILE A CA 1
ATOM 589 C C . ILE A 1 76 ? -4.059 11.718 7.144 1.00 93.38 76 ILE A C 1
ATOM 591 O O . ILE A 1 76 ? -5.092 11.705 7.821 1.00 93.38 76 ILE A O 1
ATOM 595 N N . THR A 1 77 ? -2.859 11.525 7.699 1.00 91.69 77 THR A N 1
ATOM 596 C CA . THR A 1 77 ? -2.650 11.182 9.113 1.00 91.69 77 THR A CA 1
ATOM 597 C C . THR A 1 77 ? -3.267 12.224 10.041 1.00 91.69 77 THR A C 1
ATOM 599 O O . THR A 1 77 ? -4.012 11.864 10.954 1.00 91.69 77 THR A O 1
ATOM 602 N N . ALA A 1 78 ? -3.016 13.512 9.782 1.00 87.69 78 ALA A N 1
ATOM 603 C CA . ALA A 1 78 ? -3.558 14.612 10.580 1.00 87.69 78 ALA A CA 1
ATOM 604 C C . ALA A 1 78 ? -5.097 14.636 10.552 1.00 87.69 78 ALA A C 1
ATOM 606 O O . ALA A 1 78 ? -5.734 14.657 11.604 1.00 87.69 78 ALA A O 1
ATOM 607 N N . MET A 1 79 ? -5.697 14.503 9.362 1.00 84.75 79 MET A N 1
ATOM 608 C CA . MET A 1 79 ? -7.157 14.496 9.196 1.00 84.75 79 MET A CA 1
ATOM 609 C C . MET A 1 79 ? -7.822 13.376 10.009 1.00 84.75 79 MET A C 1
ATOM 611 O O . MET A 1 79 ? -8.848 13.585 10.655 1.00 84.75 79 MET A O 1
ATOM 615 N N . LEU A 1 80 ? -7.229 12.179 10.022 1.00 79.25 80 LEU A N 1
ATOM 616 C CA . LEU A 1 80 ? -7.769 11.052 10.784 1.00 79.25 80 LEU A CA 1
ATOM 617 C C . LEU A 1 80 ? -7.575 11.195 12.295 1.00 79.25 80 LEU A C 1
ATOM 619 O O . LEU A 1 80 ? -8.409 10.703 13.060 1.00 79.25 80 LEU A O 1
ATOM 623 N N . GLN A 1 81 ? -6.501 11.846 12.746 1.00 79.69 81 GLN A N 1
ATOM 624 C CA . GLN A 1 81 ? -6.323 12.153 14.166 1.00 79.69 81 GLN A CA 1
ATOM 625 C C . GLN A 1 81 ? -7.395 13.122 14.664 1.00 79.69 81 GLN A C 1
ATOM 627 O O . GLN A 1 81 ? -7.905 12.930 15.768 1.00 79.69 81 GLN A O 1
ATOM 632 N N . ASP A 1 82 ? -7.781 14.098 13.848 1.00 73.31 82 ASP A N 1
ATOM 633 C CA . ASP A 1 82 ? -8.811 15.071 14.207 1.00 73.31 82 ASP A CA 1
ATOM 634 C C . ASP A 1 82 ? -10.207 14.430 14.234 1.00 73.31 82 ASP A C 1
ATOM 636 O O . ASP A 1 82 ? -10.899 14.524 15.248 1.00 73.31 82 ASP A O 1
ATOM 640 N N . ILE A 1 83 ? -10.558 13.614 13.231 1.00 72.81 83 ILE A N 1
ATOM 641 C CA . ILE A 1 83 ? -11.814 12.832 13.229 1.00 72.81 83 ILE A CA 1
ATOM 642 C C . ILE A 1 83 ? -11.913 11.907 14.456 1.00 72.81 83 ILE A C 1
ATOM 644 O O . ILE A 1 83 ? -12.995 11.690 15.006 1.00 72.81 83 ILE A O 1
ATOM 648 N N . ARG A 1 84 ? -10.793 11.323 14.903 1.00 69.00 84 ARG A N 1
ATOM 649 C CA . ARG A 1 84 ? -10.764 10.467 16.103 1.00 69.00 84 ARG A CA 1
ATOM 650 C C . ARG A 1 84 ? -10.941 11.253 17.401 1.00 69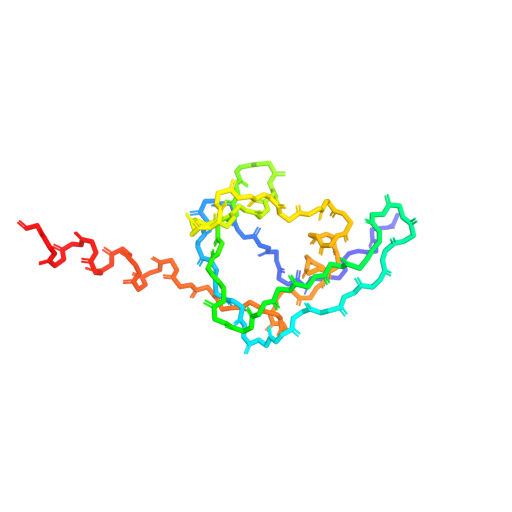.00 84 ARG A C 1
ATOM 652 O O . ARG A 1 84 ? -11.452 10.680 18.360 1.00 69.00 84 ARG A O 1
ATOM 659 N N . LYS A 1 85 ? -10.519 12.519 17.448 1.00 64.81 85 LYS A N 1
ATOM 660 C CA . LYS A 1 85 ? -10.712 13.396 18.612 1.00 64.81 85 LYS A CA 1
ATOM 661 C C . LYS A 1 85 ? -12.153 13.891 18.713 1.00 64.81 85 LYS A C 1
ATOM 663 O O . LYS A 1 85 ? -12.671 13.932 19.815 1.00 64.81 85 LYS A O 1
ATOM 668 N N . GLU A 1 86 ? -12.806 14.193 17.591 1.00 63.22 86 GLU A N 1
ATOM 669 C CA . GLU A 1 86 ? -14.202 14.666 17.570 1.00 63.22 86 GLU A CA 1
ATOM 670 C C . GLU A 1 86 ? -15.231 13.597 17.969 1.00 63.22 86 GLU A C 1
ATOM 672 O O . GLU A 1 86 ? -16.339 13.918 18.387 1.00 63.22 86 GLU A O 1
ATOM 677 N N . LYS A 1 87 ? -14.881 12.311 17.851 1.00 57.88 87 LYS A N 1
ATOM 678 C CA . LYS A 1 87 ? -15.741 11.187 18.264 1.00 57.88 87 LYS A CA 1
ATOM 679 C C . LYS A 1 87 ? -15.594 10.801 19.743 1.00 57.88 87 LYS A C 1
ATOM 681 O O . LYS A 1 87 ? -16.119 9.758 20.136 1.00 57.88 87 LYS A O 1
ATOM 686 N N . LYS A 1 88 ? -14.846 11.576 20.527 1.00 48.97 88 LYS A N 1
ATOM 687 C CA . LYS A 1 88 ? -14.557 11.330 21.942 1.00 48.97 88 LYS A CA 1
ATOM 688 C C . LYS A 1 88 ? -15.203 12.397 22.812 1.00 48.97 88 LYS A C 1
ATOM 690 O O . LYS A 1 88 ? -15.704 12.005 23.885 1.00 48.97 88 LYS A O 1
#